Protein AF-X0YP08-F1 (afdb_monomer_lite)

pLDDT: mean 90.83, std 5.37, range [57.19, 97.25]

Structure (mmCIF, N/CA/C/O backbone):
data_AF-X0YP08-F1
#
_entry.id   AF-X0YP08-F1
#
loop_
_atom_site.group_PDB
_atom_site.id
_atom_site.type_symbol
_atom_site.label_atom_id
_atom_site.label_alt_id
_atom_site.label_comp_id
_atom_site.label_asym_id
_atom_site.label_entity_id
_atom_site.label_seq_id
_atom_site.pdbx_PDB_ins_code
_atom_site.Cartn_x
_atom_site.Cartn_y
_atom_site.Cartn_z
_atom_site.occupancy
_atom_site.B_iso_or_equiv
_atom_site.auth_seq_id
_atom_site.auth_comp_id
_atom_site.auth_asym_id
_atom_site.auth_atom_id
_atom_site.pdbx_PDB_model_num
ATOM 1 N N . ASN A 1 1 ? 12.874 -15.196 -19.441 1.00 57.19 1 ASN A N 1
ATOM 2 C CA . ASN A 1 1 ? 12.898 -14.871 -17.998 1.00 57.19 1 ASN A CA 1
ATOM 3 C C . ASN A 1 1 ? 11.574 -15.229 -17.355 1.00 57.19 1 ASN A C 1
ATOM 5 O O . ASN A 1 1 ? 10.548 -14.718 -17.788 1.00 57.19 1 ASN A O 1
ATOM 9 N N . ASN A 1 2 ? 11.598 -16.088 -16.333 1.00 77.75 2 ASN A N 1
ATOM 10 C CA . ASN A 1 2 ? 10.413 -16.500 -15.570 1.00 77.75 2 ASN A CA 1
ATOM 11 C C . ASN A 1 2 ? 10.051 -15.437 -14.519 1.00 77.75 2 ASN A C 1
ATOM 13 O O . ASN A 1 2 ? 10.205 -15.644 -13.322 1.00 77.75 2 ASN A O 1
ATOM 17 N N . THR A 1 3 ? 9.641 -14.256 -14.978 1.00 83.94 3 THR A N 1
ATOM 18 C CA . THR A 1 3 ? 9.238 -13.117 -14.127 1.00 83.94 3 THR A CA 1
ATOM 19 C C . THR A 1 3 ? 7.852 -12.587 -14.501 1.00 83.94 3 THR A C 1
ATOM 21 O O . THR A 1 3 ? 7.457 -11.511 -14.067 1.00 83.94 3 THR A O 1
ATOM 24 N N . CYS A 1 4 ? 7.093 -13.330 -15.315 1.00 86.56 4 CYS A N 1
ATOM 25 C CA . CYS A 1 4 ? 5.754 -12.933 -15.750 1.00 86.56 4 CYS A CA 1
ATOM 26 C C . CYS A 1 4 ? 4.790 -12.732 -14.573 1.00 86.56 4 CYS A C 1
ATOM 28 O O . CYS A 1 4 ? 4.009 -11.789 -14.614 1.00 86.56 4 CYS A O 1
ATOM 30 N N . PHE A 1 5 ? 4.904 -13.534 -13.507 1.00 91.88 5 PHE A N 1
ATOM 31 C CA . PHE A 1 5 ? 4.105 -13.374 -12.287 1.00 91.88 5 PHE A CA 1
ATOM 32 C C . PHE A 1 5 ? 4.285 -11.981 -11.658 1.00 91.88 5 PHE A C 1
ATOM 34 O O . PHE A 1 5 ? 3.302 -11.346 -11.288 1.00 91.88 5 PHE A O 1
ATOM 41 N N . ILE A 1 6 ? 5.519 -11.461 -11.634 1.00 93.44 6 ILE A N 1
ATOM 42 C CA . ILE A 1 6 ? 5.828 -10.113 -11.137 1.00 93.44 6 ILE A CA 1
ATOM 43 C C . ILE A 1 6 ? 5.125 -9.073 -12.002 1.00 93.44 6 ILE A C 1
ATOM 45 O O . ILE A 1 6 ? 4.428 -8.205 -11.485 1.00 93.44 6 ILE A O 1
ATOM 49 N N . ASN A 1 7 ? 5.273 -9.185 -13.323 1.00 91.06 7 ASN A N 1
ATOM 50 C CA . ASN A 1 7 ? 4.670 -8.244 -14.262 1.00 91.06 7 ASN A CA 1
ATOM 51 C C . ASN A 1 7 ? 3.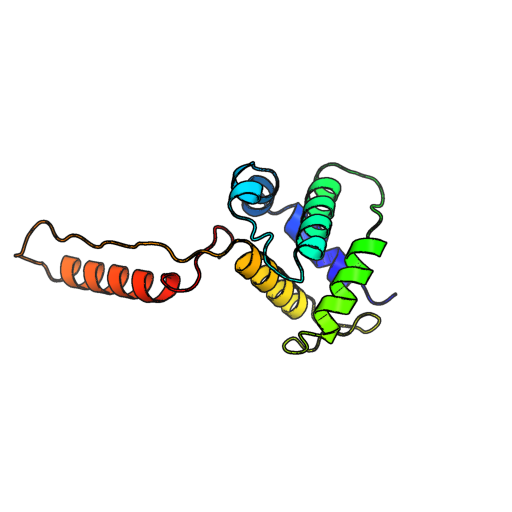144 -8.224 -14.127 1.00 91.06 7 ASN A C 1
ATOM 53 O O . ASN A 1 7 ? 2.556 -7.149 -14.062 1.00 91.06 7 ASN A O 1
ATOM 57 N N . SER A 1 8 ? 2.509 -9.397 -14.050 1.00 92.19 8 SER A N 1
ATOM 58 C CA . SER A 1 8 ? 1.062 -9.521 -13.875 1.00 92.19 8 SER A CA 1
ATOM 59 C C . SER A 1 8 ? 0.592 -8.860 -12.579 1.00 92.19 8 SER A C 1
ATOM 61 O O . SER A 1 8 ? -0.330 -8.050 -12.621 1.00 92.19 8 SER A O 1
ATOM 63 N N . ILE A 1 9 ? 1.254 -9.127 -11.448 1.00 95.81 9 ILE A N 1
ATOM 64 C CA . ILE A 1 9 ? 0.886 -8.526 -10.159 1.00 95.81 9 ILE A CA 1
ATOM 65 C C . ILE A 1 9 ? 1.098 -7.010 -10.153 1.00 95.81 9 ILE A C 1
ATOM 67 O O . ILE A 1 9 ? 0.198 -6.278 -9.743 1.00 95.81 9 ILE A O 1
ATOM 71 N N . LEU A 1 10 ? 2.231 -6.512 -10.657 1.00 94.81 10 LEU A N 1
ATOM 72 C CA . LEU A 1 10 ? 2.487 -5.071 -10.728 1.00 94.81 10 LEU A CA 1
ATOM 73 C C . LEU A 1 10 ? 1.451 -4.346 -11.597 1.00 94.81 10 LEU A C 1
ATOM 75 O O . LEU A 1 10 ? 0.982 -3.279 -11.212 1.00 94.81 10 LEU A O 1
ATOM 79 N N . GLN A 1 11 ? 1.054 -4.941 -12.726 1.00 92.19 11 GLN A N 1
ATOM 80 C CA . GLN A 1 11 ? 0.002 -4.400 -13.592 1.00 92.19 11 GLN A CA 1
ATOM 81 C C . GLN A 1 11 ? -1.370 -4.402 -12.908 1.00 92.19 11 GLN A C 1
ATOM 83 O O . GLN A 1 11 ? -2.114 -3.429 -13.011 1.00 92.19 11 GLN A O 1
ATOM 88 N N . CYS A 1 12 ? -1.721 -5.464 -12.179 1.00 94.31 12 CYS A N 1
ATOM 89 C CA . CYS A 1 12 ? -2.968 -5.500 -11.414 1.00 94.31 12 CYS A CA 1
ATOM 90 C C . CYS A 1 12 ? -2.989 -4.414 -10.327 1.00 94.31 12 CYS A C 1
ATOM 92 O O . CYS A 1 12 ? -3.968 -3.675 -10.199 1.00 94.31 12 CYS A O 1
ATOM 94 N N . LEU A 1 13 ? -1.897 -4.272 -9.572 1.00 94.94 13 LEU A N 1
ATOM 95 C CA . LEU A 1 13 ? -1.795 -3.285 -8.498 1.00 94.94 13 LEU A CA 1
ATOM 96 C C . LEU A 1 13 ? -1.775 -1.845 -9.026 1.00 94.94 13 LEU A C 1
ATOM 98 O O . LEU A 1 13 ? -2.436 -0.989 -8.439 1.00 94.94 13 LEU A O 1
ATOM 102 N N . SER A 1 14 ? -1.118 -1.566 -10.157 1.00 93.25 14 SER A N 1
ATOM 103 C CA . SER A 1 14 ? -1.080 -0.223 -10.769 1.00 93.25 14 SER A CA 1
ATOM 104 C C . SER A 1 14 ? -2.439 0.264 -11.301 1.00 93.25 14 SER A C 1
ATOM 106 O O . SER A 1 14 ? -2.621 1.457 -11.551 1.00 93.25 14 SER A O 1
ATOM 108 N N . HIS A 1 15 ? -3.422 -0.634 -11.415 1.00 91.12 15 HIS A N 1
ATOM 109 C CA . HIS A 1 15 ? -4.799 -0.305 -11.795 1.00 91.12 15 HIS A CA 1
ATOM 110 C C . HIS A 1 15 ? -5.791 -0.360 -10.619 1.00 91.12 15 HIS A C 1
ATOM 112 O O . HIS A 1 15 ? -6.954 0.020 -10.776 1.00 91.12 15 HIS A O 1
ATOM 118 N N . SER A 1 16 ? -5.351 -0.743 -9.415 1.00 93.75 16 SER A N 1
ATOM 119 C CA . SER A 1 16 ? -6.177 -0.660 -8.205 1.00 93.75 16 SER A CA 1
ATOM 120 C C . SER A 1 16 ? -6.371 0.800 -7.787 1.00 93.75 16 SER A C 1
ATOM 122 O O . SER A 1 16 ? -5.446 1.456 -7.305 1.00 93.75 16 SER A O 1
ATOM 124 N N . LYS A 1 17 ? -7.577 1.344 -7.985 1.00 91.62 17 LYS A N 1
ATOM 125 C CA . LYS A 1 17 ? -7.866 2.774 -7.776 1.00 91.62 17 LYS A CA 1
ATOM 126 C C . LYS A 1 17 ? -7.479 3.264 -6.378 1.00 91.62 17 LYS A C 1
ATOM 128 O O . LYS A 1 17 ? -6.815 4.289 -6.269 1.00 91.62 17 LYS A O 1
ATOM 133 N N . TYR A 1 18 ? -7.874 2.541 -5.331 1.00 91.69 18 TYR A N 1
ATOM 134 C CA . TYR A 1 18 ? -7.609 2.943 -3.946 1.00 91.69 18 TYR A CA 1
ATOM 135 C C . TYR A 1 18 ? -6.117 2.925 -3.622 1.00 91.69 18 TYR A C 1
ATOM 137 O O . TYR A 1 18 ? -5.592 3.920 -3.128 1.00 91.69 18 TYR A O 1
ATOM 145 N N . LEU A 1 19 ? -5.429 1.841 -3.990 1.00 93.25 19 LEU A N 1
ATOM 146 C CA . LEU A 1 19 ? -3.997 1.706 -3.751 1.00 93.25 19 LEU A CA 1
ATOM 147 C C . LEU A 1 19 ? -3.207 2.800 -4.474 1.00 93.25 19 LEU A C 1
ATOM 149 O O . LEU A 1 19 ? -2.361 3.444 -3.870 1.00 93.25 19 LEU A O 1
ATOM 153 N N . ASN A 1 20 ? -3.511 3.065 -5.745 1.00 91.62 20 ASN A N 1
ATOM 154 C CA . ASN A 1 20 ? -2.784 4.086 -6.502 1.00 91.62 20 ASN A CA 1
ATOM 155 C C . ASN A 1 20 ? -3.055 5.498 -6.006 1.00 91.62 20 ASN A C 1
ATOM 157 O O . ASN A 1 20 ? -2.138 6.316 -6.007 1.00 91.62 20 ASN A O 1
ATOM 161 N N . ASN A 1 21 ? -4.289 5.791 -5.592 1.00 93.38 21 ASN A N 1
ATOM 162 C CA . ASN A 1 21 ? -4.605 7.083 -4.996 1.00 93.38 21 ASN A CA 1
ATOM 163 C C . ASN A 1 21 ? -3.786 7.297 -3.721 1.00 93.38 21 ASN A C 1
ATOM 165 O O . ASN A 1 21 ? -3.221 8.371 -3.552 1.00 93.38 21 ASN A O 1
ATOM 169 N N . TYR A 1 22 ? -3.671 6.269 -2.875 1.00 95.25 22 TYR A N 1
ATOM 170 C CA . TYR A 1 22 ? -2.840 6.329 -1.678 1.00 95.25 22 TYR A CA 1
ATOM 171 C C . TYR A 1 22 ? -1.350 6.464 -2.021 1.00 95.25 22 TYR A C 1
ATOM 173 O O . TYR A 1 22 ? -0.723 7.437 -1.624 1.00 95.25 22 TYR A O 1
ATOM 181 N N . ILE A 1 23 ? -0.796 5.573 -2.845 1.00 94.06 23 ILE A N 1
ATOM 182 C CA . ILE A 1 23 ? 0.623 5.594 -3.244 1.00 94.06 23 ILE A CA 1
ATOM 183 C C . ILE A 1 23 ? 1.028 6.920 -3.913 1.00 94.06 23 ILE A C 1
ATOM 185 O O . ILE A 1 23 ? 2.163 7.368 -3.762 1.00 94.06 23 ILE A O 1
ATOM 189 N N . SER A 1 24 ? 0.121 7.564 -4.650 1.00 93.12 24 SER A N 1
ATOM 190 C CA . SER A 1 24 ? 0.391 8.850 -5.315 1.00 93.12 24 SER A CA 1
ATOM 191 C C . SER A 1 24 ? 0.190 10.067 -4.404 1.00 93.12 24 SER A C 1
ATOM 193 O O . SER A 1 24 ? 0.467 11.185 -4.829 1.00 93.12 24 SER A O 1
ATOM 195 N N . SER A 1 25 ? -0.330 9.880 -3.190 1.00 94.12 25 SER A N 1
ATOM 196 C CA . SER A 1 25 ? -0.630 10.968 -2.255 1.00 94.12 25 SER A CA 1
ATOM 197 C C . SER A 1 25 ? 0.562 11.323 -1.364 1.00 94.12 25 SER A C 1
ATOM 199 O O . SER A 1 25 ? 1.483 10.523 -1.190 1.00 94.12 25 SER A O 1
ATOM 201 N N . ASN A 1 26 ? 0.514 12.519 -0.769 1.00 93.69 26 ASN A N 1
ATOM 202 C CA . ASN A 1 26 ? 1.477 12.936 0.253 1.00 93.69 26 ASN A CA 1
ATOM 203 C C . ASN A 1 26 ? 1.359 12.084 1.521 1.00 93.69 26 ASN A C 1
ATOM 205 O O . ASN A 1 26 ? 2.369 11.844 2.168 1.00 93.69 26 ASN A O 1
ATOM 209 N N . ASP A 1 27 ? 0.171 11.549 1.821 1.00 93.25 27 ASP A N 1
ATOM 210 C CA . ASP A 1 27 ? -0.025 10.632 2.941 1.00 93.25 27 ASP A CA 1
ATOM 211 C C . ASP A 1 27 ? 0.942 9.446 2.894 1.00 93.25 27 ASP A C 1
ATOM 213 O O . ASP A 1 27 ? 1.450 9.030 3.924 1.00 93.25 27 ASP A O 1
ATOM 217 N N . PHE A 1 28 ? 1.214 8.892 1.708 1.00 94.31 28 PHE A N 1
ATOM 218 C CA . PHE A 1 28 ? 2.154 7.778 1.594 1.00 94.31 28 PHE A CA 1
ATOM 219 C C . PHE A 1 28 ? 3.583 8.193 1.974 1.00 94.31 28 PHE A C 1
ATOM 221 O O . PHE A 1 28 ? 4.306 7.400 2.564 1.00 94.31 28 PHE A O 1
ATOM 228 N N . GLU A 1 29 ? 3.993 9.423 1.653 1.00 92.12 29 GLU A N 1
ATOM 229 C CA . GLU A 1 29 ? 5.309 9.959 2.039 1.00 92.12 29 GLU A CA 1
ATOM 230 C C . GLU A 1 29 ? 5.410 10.228 3.540 1.00 92.12 29 GLU A C 1
ATOM 232 O O . GLU A 1 29 ? 6.490 10.126 4.114 1.00 92.12 29 GLU A O 1
ATOM 237 N N . GLU A 1 30 ? 4.298 10.594 4.175 1.00 92.94 30 GLU A N 1
ATOM 238 C CA . GLU A 1 30 ? 4.236 10.795 5.623 1.00 92.94 30 GLU A CA 1
ATOM 239 C C . GLU A 1 30 ? 4.195 9.459 6.376 1.00 92.94 30 GLU A C 1
ATOM 241 O O . GLU A 1 30 ? 4.800 9.327 7.439 1.00 92.94 30 GLU A O 1
ATOM 246 N N . ASP A 1 31 ? 3.509 8.462 5.810 1.00 94.06 31 ASP A N 1
ATOM 247 C CA . ASP A 1 31 ? 3.323 7.147 6.421 1.00 94.06 31 ASP A CA 1
ATOM 248 C C . ASP A 1 31 ? 4.544 6.221 6.216 1.00 94.06 31 ASP A C 1
ATOM 250 O O . ASP A 1 31 ? 4.740 5.282 6.993 1.00 94.06 31 ASP A O 1
ATOM 254 N N . ILE A 1 32 ? 5.366 6.435 5.176 1.00 95.19 32 ILE A N 1
ATOM 255 C CA . ILE A 1 32 ? 6.484 5.537 4.852 1.00 95.19 32 ILE A CA 1
ATOM 256 C C . ILE A 1 32 ? 7.608 5.590 5.893 1.00 95.19 32 ILE A C 1
ATOM 258 O O . ILE A 1 32 ? 8.168 6.627 6.249 1.00 95.19 32 ILE A O 1
ATOM 262 N N . ARG A 1 33 ? 8.017 4.403 6.326 1.00 94.19 33 ARG A N 1
ATOM 263 C CA . ARG A 1 33 ? 9.072 4.191 7.311 1.00 94.19 33 ARG A CA 1
ATOM 264 C C . ARG A 1 33 ? 10.450 4.149 6.660 1.00 94.19 33 ARG A C 1
ATOM 266 O O . ARG A 1 33 ? 10.902 3.111 6.172 1.00 94.19 33 ARG A O 1
ATOM 273 N N . SER A 1 34 ? 11.120 5.298 6.660 1.00 93.06 34 SER A N 1
ATOM 274 C CA . SER A 1 34 ? 12.478 5.459 6.114 1.00 93.06 34 SER A CA 1
ATOM 275 C C . SER A 1 34 ? 13.588 4.832 6.967 1.00 93.06 34 SER A C 1
ATOM 277 O O . SER A 1 34 ? 14.705 4.669 6.483 1.00 93.06 34 SER A O 1
ATOM 279 N N . ASP A 1 35 ? 13.286 4.428 8.205 1.00 93.31 35 ASP A N 1
ATOM 280 C CA . ASP A 1 35 ? 14.193 3.719 9.116 1.00 93.31 35 ASP A CA 1
ATOM 281 C C . ASP A 1 35 ? 14.406 2.238 8.751 1.00 93.31 35 ASP A C 1
ATOM 283 O O . ASP A 1 35 ? 15.292 1.584 9.302 1.00 93.31 35 ASP A O 1
ATOM 287 N N . LEU A 1 36 ? 13.605 1.685 7.835 1.00 92.75 36 LEU A N 1
ATOM 288 C CA . LEU A 1 36 ? 13.662 0.273 7.462 1.00 92.75 36 LEU A CA 1
ATOM 289 C C . LEU A 1 36 ? 14.775 -0.022 6.446 1.00 92.75 36 LEU A C 1
ATOM 291 O O . LEU A 1 36 ? 14.929 0.664 5.437 1.00 92.75 36 LEU A O 1
ATOM 295 N N . ASN A 1 37 ? 15.478 -1.143 6.641 1.00 89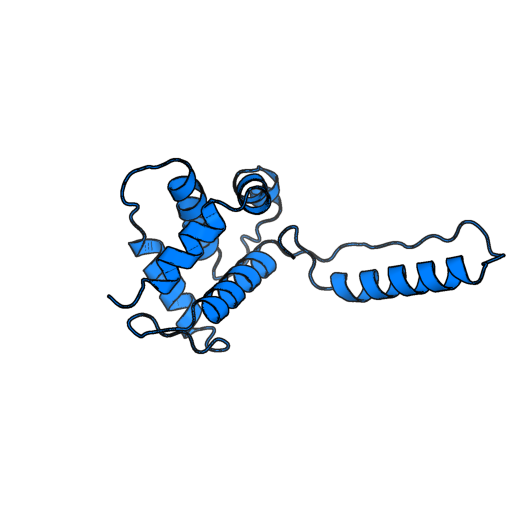.88 37 ASN A N 1
ATOM 296 C CA . ASN A 1 37 ? 16.595 -1.577 5.785 1.00 89.88 37 ASN A CA 1
ATOM 297 C C . ASN A 1 37 ? 16.234 -1.737 4.292 1.00 89.88 37 ASN A C 1
ATOM 299 O O . ASN A 1 37 ? 17.116 -1.669 3.441 1.00 89.88 37 ASN A O 1
ATOM 303 N N . ASN A 1 38 ? 14.954 -1.946 3.962 1.00 93.31 38 ASN A N 1
ATOM 304 C CA . ASN A 1 38 ? 14.468 -2.155 2.593 1.00 93.31 38 ASN A CA 1
ATOM 305 C C . ASN A 1 38 ? 13.713 -0.935 2.032 1.00 93.31 38 ASN A C 1
ATOM 307 O O . ASN A 1 38 ? 12.957 -1.053 1.065 1.00 93.31 38 ASN A O 1
ATOM 311 N N . TYR A 1 39 ? 13.923 0.250 2.609 1.00 95.31 39 TYR A N 1
ATOM 312 C CA . TYR A 1 39 ? 13.282 1.493 2.177 1.00 95.31 39 TYR A CA 1
ATOM 313 C C . TYR A 1 39 ? 13.474 1.789 0.675 1.00 95.31 39 TYR A C 1
ATOM 3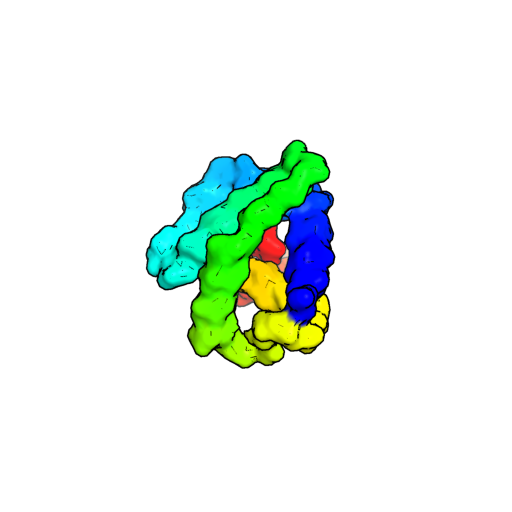15 O O . TYR A 1 39 ? 12.528 2.175 -0.015 1.00 95.31 39 TYR A O 1
ATOM 323 N N . GLU A 1 40 ? 14.661 1.514 0.126 1.00 95.94 40 GLU A N 1
ATOM 324 C CA . GLU A 1 40 ? 14.949 1.699 -1.305 1.00 95.94 40 GLU A CA 1
ATOM 325 C C . GLU A 1 40 ? 14.088 0.809 -2.218 1.00 95.94 40 GLU A C 1
ATOM 327 O O . GLU A 1 40 ? 13.668 1.250 -3.291 1.00 95.94 40 GLU A O 1
ATOM 332 N N . LEU A 1 41 ? 13.744 -0.410 -1.779 1.00 97.25 41 LEU A N 1
ATOM 333 C CA . LEU A 1 41 ? 12.810 -1.276 -2.505 1.00 97.25 41 LEU A CA 1
ATOM 334 C C . LEU A 1 41 ? 11.410 -0.652 -2.548 1.00 97.25 41 LEU A C 1
ATOM 336 O O . LEU A 1 41 ? 10.761 -0.670 -3.593 1.00 97.25 41 LEU A O 1
ATOM 340 N N . THR A 1 42 ? 10.965 -0.050 -1.443 1.00 96.56 42 THR A N 1
ATOM 341 C CA . THR A 1 42 ? 9.655 0.616 -1.371 1.00 96.56 42 THR A CA 1
ATOM 342 C C . THR A 1 42 ? 9.582 1.815 -2.312 1.00 96.56 42 THR A C 1
ATOM 344 O O . THR A 1 42 ? 8.600 1.971 -3.042 1.00 96.56 42 THR A O 1
ATOM 347 N N . LYS A 1 43 ? 10.645 2.625 -2.370 1.00 95.75 43 LYS A N 1
ATOM 348 C CA . LYS A 1 43 ? 10.760 3.743 -3.318 1.00 95.75 43 LYS A CA 1
ATOM 349 C C . LYS A 1 43 ? 10.670 3.285 -4.772 1.00 95.75 43 LYS A C 1
ATOM 351 O O . LYS A 1 43 ? 9.899 3.855 -5.547 1.00 95.75 43 LYS A O 1
ATOM 356 N N . GLU A 1 44 ? 11.426 2.254 -5.148 1.00 97.12 44 GLU A N 1
ATOM 357 C CA . GLU A 1 44 ? 11.397 1.743 -6.523 1.00 97.12 44 GLU A CA 1
ATOM 358 C C . GLU A 1 44 ? 10.056 1.085 -6.870 1.00 97.12 44 GLU A C 1
ATOM 360 O O . GLU A 1 44 ? 9.544 1.295 -7.970 1.00 97.12 44 GLU A O 1
ATOM 365 N N . LEU A 1 45 ? 9.432 0.365 -5.931 1.00 96.69 45 LEU A N 1
ATOM 366 C CA . LEU A 1 45 ? 8.088 -0.187 -6.109 1.00 96.69 45 LEU A CA 1
ATOM 367 C C . LEU A 1 45 ? 7.059 0.921 -6.376 1.00 96.69 45 LEU A C 1
ATOM 369 O O . LEU A 1 45 ? 6.320 0.853 -7.359 1.00 96.69 45 LEU A O 1
ATOM 373 N N . ARG A 1 46 ? 7.041 1.970 -5.545 1.00 95.75 46 ARG A N 1
ATOM 374 C CA . ARG A 1 46 ? 6.147 3.126 -5.710 1.00 95.75 46 ARG A CA 1
ATOM 375 C C . ARG A 1 46 ? 6.341 3.806 -7.059 1.00 95.75 46 ARG A C 1
ATOM 377 O O . ARG A 1 46 ? 5.369 4.036 -7.776 1.00 95.75 46 ARG A O 1
ATOM 384 N N . LYS A 1 47 ? 7.591 4.074 -7.436 1.00 95.12 47 LYS A N 1
ATOM 385 C CA . LYS A 1 47 ? 7.949 4.642 -8.741 1.00 95.12 47 LYS A CA 1
ATOM 386 C C . LYS A 1 47 ? 7.419 3.784 -9.889 1.00 95.12 47 LYS A C 1
ATOM 388 O O . LYS A 1 47 ? 6.812 4.326 -10.808 1.00 95.12 47 LYS A O 1
ATOM 393 N N . ILE A 1 48 ? 7.592 2.464 -9.834 1.00 95.69 48 ILE A N 1
ATOM 394 C CA . ILE A 1 48 ? 7.078 1.552 -10.863 1.00 95.69 48 ILE A CA 1
ATOM 395 C C . ILE A 1 48 ? 5.550 1.578 -10.929 1.00 95.69 48 ILE A C 1
ATOM 397 O O . ILE A 1 48 ? 5.014 1.687 -12.028 1.00 95.69 48 ILE A O 1
ATOM 401 N N . LEU A 1 49 ? 4.845 1.522 -9.796 1.00 95.06 49 LEU A N 1
ATOM 402 C CA . LEU A 1 49 ? 3.377 1.541 -9.774 1.00 95.06 49 LEU A CA 1
ATOM 403 C C . LEU A 1 49 ? 2.813 2.846 -10.356 1.00 95.06 49 LEU A C 1
ATOM 405 O O . LEU A 1 49 ? 1.892 2.805 -11.174 1.00 95.06 49 LEU A O 1
ATOM 409 N N . ILE A 1 50 ? 3.421 3.989 -10.023 1.00 93.75 50 ILE A N 1
ATOM 410 C CA . ILE A 1 50 ? 3.061 5.294 -10.595 1.00 93.75 50 ILE A CA 1
ATOM 411 C C . ILE A 1 50 ? 3.344 5.319 -12.102 1.00 93.75 50 ILE A C 1
ATOM 413 O O . ILE A 1 50 ? 2.477 5.709 -12.886 1.00 93.75 50 ILE A O 1
ATOM 417 N N . LEU A 1 51 ? 4.532 4.877 -12.530 1.00 93.88 51 LEU A N 1
ATOM 418 C CA . LEU A 1 51 ? 4.905 4.855 -13.945 1.00 93.88 51 LEU A CA 1
ATOM 419 C C . LEU A 1 51 ? 3.989 3.939 -14.762 1.00 93.88 51 LEU A C 1
ATOM 421 O O . LEU A 1 51 ? 3.569 4.336 -15.843 1.00 93.88 51 LEU A O 1
ATOM 425 N N . LEU A 1 52 ? 3.642 2.752 -14.254 1.00 92.81 52 LEU A N 1
ATOM 426 C CA . LEU A 1 52 ? 2.761 1.788 -14.930 1.00 92.81 52 LEU A CA 1
ATOM 427 C C . LEU A 1 52 ? 1.359 2.342 -15.168 1.00 92.81 52 LEU A C 1
ATOM 429 O O . LEU A 1 52 ? 0.696 1.950 -16.122 1.00 92.81 52 LEU A O 1
ATOM 433 N N . ARG A 1 53 ? 0.909 3.257 -14.311 1.00 88.69 53 ARG A N 1
ATOM 434 C CA . ARG A 1 53 ? -0.386 3.919 -14.452 1.00 88.69 53 ARG A CA 1
ATOM 435 C C . ARG A 1 53 ? -0.383 4.988 -15.548 1.00 88.69 53 ARG A C 1
ATOM 437 O O . ARG A 1 53 ? -1.389 5.152 -16.235 1.00 88.69 53 ARG A O 1
ATOM 444 N N . ILE A 1 54 ? 0.701 5.756 -15.674 1.00 88.50 54 ILE A N 1
ATOM 445 C CA . ILE A 1 54 ? 0.758 6.932 -16.565 1.00 88.50 54 ILE A CA 1
ATOM 446 C C . ILE A 1 54 ? 1.427 6.646 -17.915 1.00 88.50 54 ILE A C 1
ATOM 448 O O . ILE A 1 54 ? 1.167 7.343 -18.896 1.00 88.50 54 ILE A O 1
ATOM 452 N N . SER A 1 55 ? 2.299 5.642 -17.976 1.00 85.50 55 SER A N 1
ATOM 453 C CA . SER A 1 55 ? 3.078 5.289 -19.161 1.00 85.50 55 SER A CA 1
ATOM 454 C C . SER A 1 55 ? 2.367 4.232 -19.997 1.00 85.50 55 SER A C 1
ATOM 456 O O . SER A 1 55 ? 1.861 3.243 -19.478 1.00 85.50 55 SER A O 1
ATOM 458 N N . LYS A 1 56 ? 2.420 4.396 -21.322 1.00 78.06 56 LYS A N 1
ATOM 459 C CA . LYS A 1 56 ? 2.077 3.341 -22.294 1.00 78.06 56 LYS A CA 1
ATOM 460 C C . LYS A 1 56 ? 3.309 2.582 -22.808 1.00 78.06 56 LYS A C 1
ATOM 462 O O . LYS A 1 56 ? 3.172 1.657 -23.601 1.00 78.06 56 LYS A O 1
ATOM 467 N N . ASN A 1 57 ? 4.500 2.991 -22.374 1.00 83.56 57 ASN A N 1
ATOM 468 C CA . ASN A 1 57 ? 5.783 2.441 -22.800 1.00 83.56 57 ASN A CA 1
ATOM 469 C C . ASN A 1 57 ? 6.324 1.431 -21.786 1.00 83.56 57 ASN A C 1
ATOM 471 O O . ASN A 1 57 ? 5.972 1.466 -20.605 1.00 83.56 57 ASN A O 1
ATOM 475 N N . ASN A 1 58 ? 7.257 0.595 -22.246 1.00 85.38 58 ASN A N 1
ATOM 476 C CA . ASN A 1 58 ? 8.005 -0.324 -21.394 1.00 85.38 58 ASN A CA 1
ATOM 477 C C . ASN A 1 58 ? 8.754 0.439 -20.291 1.00 85.38 58 ASN A C 1
ATOM 479 O O . ASN A 1 58 ? 9.475 1.399 -20.565 1.00 85.38 58 ASN A O 1
ATOM 483 N N . ILE A 1 59 ? 8.596 -0.014 -19.049 1.00 89.50 59 ILE A N 1
ATOM 484 C CA . ILE A 1 59 ? 9.248 0.568 -17.871 1.00 89.50 59 ILE A CA 1
ATOM 485 C C . ILE A 1 59 ? 10.455 -0.283 -17.503 1.00 89.50 59 ILE A C 1
ATOM 487 O O . ILE A 1 59 ? 10.392 -1.511 -17.502 1.00 89.50 59 ILE A O 1
ATOM 491 N N . ASN A 1 60 ? 11.561 0.378 -17.172 1.00 88.25 60 ASN A N 1
ATOM 492 C CA . ASN A 1 60 ? 12.743 -0.295 -16.659 1.00 88.25 60 ASN A CA 1
ATOM 493 C C . ASN A 1 60 ? 12.511 -0.727 -15.204 1.00 88.25 60 ASN A C 1
ATOM 495 O O . ASN A 1 60 ? 12.367 0.117 -14.322 1.00 88.25 60 ASN A O 1
ATOM 499 N N . THR A 1 61 ? 12.511 -2.036 -14.959 1.00 91.31 61 THR A N 1
ATOM 500 C CA . THR A 1 61 ? 12.332 -2.634 -13.628 1.00 91.31 61 THR A CA 1
ATOM 501 C C . THR A 1 61 ? 13.625 -3.211 -13.048 1.00 91.31 61 THR A C 1
ATOM 503 O O . THR A 1 61 ? 13.577 -3.855 -12.006 1.00 91.31 61 THR A O 1
ATOM 506 N N . ASN A 1 62 ? 14.785 -3.020 -13.689 1.00 92.38 62 ASN A N 1
ATOM 507 C CA . ASN A 1 62 ? 16.034 -3.687 -13.292 1.00 92.38 62 ASN A CA 1
ATOM 508 C C . ASN A 1 62 ? 16.422 -3.392 -11.839 1.00 92.38 62 ASN A C 1
ATOM 510 O O . ASN A 1 62 ? 16.777 -4.308 -11.104 1.00 92.38 62 ASN A O 1
ATOM 514 N N . GLN A 1 63 ? 16.306 -2.131 -11.418 1.00 95.50 63 GLN A N 1
ATOM 515 C CA . GLN A 1 63 ? 16.644 -1.711 -10.058 1.00 95.50 63 GLN A CA 1
ATOM 516 C C . GLN A 1 63 ? 15.696 -2.329 -9.020 1.00 95.50 63 GLN A C 1
ATOM 518 O O . GLN A 1 63 ? 16.143 -2.876 -8.016 1.00 95.50 63 GLN A O 1
ATOM 523 N N . PHE A 1 64 ? 14.391 -2.338 -9.305 1.00 96.00 64 PHE A N 1
ATOM 524 C CA . PHE A 1 64 ? 13.406 -3.033 -8.477 1.00 96.00 64 PHE A CA 1
ATOM 525 C C . PHE A 1 64 ? 13.697 -4.529 -8.363 1.00 96.00 64 PHE A C 1
ATOM 527 O O . PHE A 1 64 ? 13.672 -5.065 -7.263 1.00 96.00 64 PHE A O 1
ATOM 534 N N . ILE A 1 65 ? 14.022 -5.202 -9.471 1.00 94.69 65 ILE A N 1
ATOM 535 C CA . ILE A 1 65 ? 14.350 -6.632 -9.458 1.00 94.69 65 ILE A CA 1
ATOM 536 C C . ILE A 1 65 ? 15.602 -6.906 -8.613 1.00 94.69 65 ILE A C 1
ATOM 538 O O . ILE A 1 65 ? 15.614 -7.880 -7.866 1.00 94.69 65 ILE A O 1
ATOM 542 N N . GLN A 1 66 ? 16.623 -6.045 -8.676 1.00 94.50 66 GLN A N 1
ATOM 543 C CA . GLN A 1 66 ? 17.825 -6.169 -7.843 1.00 94.50 66 GLN A CA 1
ATOM 544 C C . GLN A 1 66 ? 17.509 -6.034 -6.348 1.00 94.50 66 GLN A C 1
ATOM 546 O O . GLN A 1 66 ? 17.914 -6.887 -5.558 1.00 94.50 66 GLN A O 1
ATOM 551 N N . PHE A 1 67 ? 16.754 -5.005 -5.958 1.00 96.06 67 PHE A N 1
ATOM 552 C CA . PHE A 1 67 ? 16.366 -4.811 -4.560 1.00 96.06 67 PHE A CA 1
ATOM 553 C C . PHE A 1 67 ? 15.418 -5.908 -4.062 1.00 96.06 67 PHE A C 1
ATOM 555 O O . PHE A 1 67 ? 15.584 -6.408 -2.951 1.00 96.06 67 PHE A O 1
ATOM 562 N N . LEU A 1 68 ? 14.477 -6.352 -4.897 1.00 95.50 68 LEU A N 1
ATOM 563 C CA . LEU A 1 68 ? 13.589 -7.467 -4.582 1.00 95.50 68 LEU A CA 1
ATOM 564 C C . LEU A 1 68 ? 14.388 -8.756 -4.367 1.00 95.50 68 LEU A C 1
ATOM 566 O O . LEU A 1 68 ? 14.113 -9.496 -3.429 1.00 95.50 68 LEU A O 1
ATOM 570 N N . GLN A 1 69 ? 15.406 -9.018 -5.191 1.00 93.44 69 GLN A N 1
ATOM 571 C CA . GLN A 1 69 ? 16.274 -10.181 -5.019 1.00 93.44 69 GLN A CA 1
ATOM 572 C C . GLN A 1 69 ? 16.982 -10.166 -3.661 1.00 93.44 69 GLN A C 1
ATOM 574 O O . GLN A 1 69 ? 17.007 -11.185 -2.975 1.00 93.44 69 GLN A O 1
ATOM 579 N N . GLN A 1 70 ? 17.539 -9.021 -3.262 1.00 93.56 70 GLN A N 1
ATOM 580 C CA . GLN A 1 70 ? 18.198 -8.861 -1.962 1.00 93.56 70 GLN A CA 1
ATOM 581 C C . GLN A 1 70 ? 17.217 -9.058 -0.799 1.00 93.56 70 GLN A C 1
ATOM 583 O O . GLN A 1 70 ? 17.527 -9.758 0.168 1.00 93.56 70 GLN A O 1
ATOM 588 N N . TYR A 1 71 ? 16.010 -8.503 -0.921 1.00 94.75 71 TYR A N 1
ATOM 589 C CA . TYR A 1 71 ? 14.945 -8.697 0.058 1.00 94.75 71 TYR A CA 1
ATOM 590 C C . TYR A 1 71 ? 14.561 -10.177 0.206 1.00 94.75 71 TYR A C 1
ATOM 592 O O . TYR A 1 71 ? 14.501 -10.682 1.323 1.00 94.75 71 TYR A O 1
ATOM 600 N N . LEU A 1 72 ? 14.380 -10.899 -0.903 1.00 93.50 72 LEU A N 1
ATOM 601 C CA . LEU A 1 72 ? 14.020 -12.323 -0.892 1.00 93.50 72 LEU A CA 1
ATOM 602 C C . LEU A 1 72 ? 15.118 -13.213 -0.292 1.00 93.50 72 LEU A C 1
ATOM 604 O O . LEU A 1 72 ? 14.815 -14.170 0.415 1.00 93.50 72 LEU A O 1
ATOM 608 N N . LEU A 1 73 ? 16.395 -12.887 -0.520 1.00 91.00 73 LEU A N 1
ATOM 609 C CA . LEU A 1 73 ? 17.520 -13.620 0.079 1.00 91.00 73 LEU A CA 1
ATOM 610 C C . LEU A 1 73 ? 17.564 -13.489 1.606 1.00 91.00 73 LEU A C 1
ATOM 612 O O . LEU A 1 73 ? 18.033 -14.400 2.285 1.00 91.00 73 LEU A O 1
ATOM 616 N N . THR A 1 74 ? 17.086 -12.365 2.141 1.00 88.69 74 THR A N 1
ATOM 617 C CA . THR A 1 74 ? 17.026 -12.115 3.588 1.00 88.69 74 THR A CA 1
ATOM 618 C C . THR A 1 74 ? 15.698 -12.552 4.211 1.00 88.69 74 THR A C 1
ATOM 620 O O . THR A 1 74 ? 15.661 -12.839 5.404 1.00 88.69 74 THR A O 1
ATOM 623 N N . ASN A 1 75 ? 14.630 -12.674 3.413 1.00 84.25 75 ASN A N 1
ATOM 624 C CA . ASN A 1 75 ? 13.274 -13.021 3.847 1.00 84.25 75 ASN A CA 1
ATOM 625 C C . ASN A 1 75 ? 12.704 -14.178 3.013 1.00 84.25 75 ASN A C 1
ATOM 627 O O . ASN A 1 75 ? 11.910 -13.984 2.094 1.00 84.25 75 ASN A O 1
ATOM 631 N N . ASN A 1 76 ? 13.096 -15.408 3.353 1.00 78.31 76 ASN A N 1
ATOM 632 C CA . ASN A 1 76 ? 12.753 -16.605 2.577 1.00 78.31 76 ASN A CA 1
ATOM 633 C C . ASN A 1 76 ? 11.429 -17.282 3.008 1.00 78.31 76 ASN A C 1
ATOM 635 O O . ASN A 1 76 ? 11.187 -18.443 2.687 1.00 78.31 76 ASN A O 1
ATOM 639 N N . SER A 1 77 ? 10.573 -16.591 3.765 1.00 80.81 77 SER A N 1
ATOM 640 C CA . SER A 1 77 ? 9.324 -17.150 4.310 1.00 80.81 77 SER A CA 1
ATOM 641 C C . SER A 1 77 ? 8.270 -17.473 3.247 1.00 80.81 77 SER A C 1
ATOM 643 O O . SER A 1 77 ? 7.409 -18.309 3.493 1.00 80.81 77 SER A O 1
ATOM 645 N N . TYR A 1 78 ? 8.358 -16.842 2.076 1.00 79.69 78 TYR A N 1
ATOM 646 C CA . TYR A 1 78 ? 7.386 -16.968 0.988 1.00 79.69 78 TYR A CA 1
ATOM 647 C C . TYR A 1 78 ? 7.857 -17.878 -0.156 1.00 79.69 78 TYR A C 1
ATOM 649 O O . TYR A 1 78 ? 7.267 -17.852 -1.221 1.00 79.69 78 TYR A O 1
ATOM 657 N N . GLY A 1 79 ? 8.982 -18.593 -0.022 1.00 85.88 79 GLY A N 1
ATOM 658 C CA . GLY A 1 79 ? 9.421 -19.567 -1.038 1.00 85.88 79 GLY A CA 1
ATOM 659 C C . GLY A 1 79 ? 9.626 -19.026 -2.467 1.00 85.88 79 GLY A C 1
ATOM 660 O O . GLY A 1 79 ? 9.698 -19.816 -3.409 1.00 85.88 79 GLY A O 1
ATOM 661 N N . ILE A 1 80 ? 9.729 -17.704 -2.649 1.00 89.38 80 ILE A N 1
ATOM 662 C CA . ILE A 1 80 ? 9.809 -17.063 -3.967 1.00 89.38 80 ILE A CA 1
ATOM 663 C C . ILE A 1 80 ? 11.255 -17.020 -4.449 1.00 89.38 80 ILE A C 1
ATOM 665 O O . ILE A 1 80 ? 12.124 -16.416 -3.820 1.00 89.38 80 ILE A O 1
ATOM 669 N N . TYR A 1 81 ? 11.496 -17.571 -5.637 1.00 88.19 81 TYR A N 1
ATOM 670 C CA . TYR A 1 81 ? 12.814 -17.589 -6.268 1.00 88.19 81 TYR A CA 1
ATOM 671 C C . TYR A 1 81 ? 12.777 -16.941 -7.650 1.00 88.19 81 TYR A C 1
ATOM 673 O O . TYR A 1 81 ? 12.165 -17.455 -8.592 1.00 88.19 81 TYR A O 1
ATOM 681 N N . LEU A 1 82 ? 13.484 -15.820 -7.805 1.00 86.94 82 LEU A N 1
ATOM 682 C CA . LEU A 1 82 ? 13.606 -15.151 -9.100 1.00 86.94 82 LEU A CA 1
ATOM 683 C C . LEU A 1 82 ? 14.253 -16.078 -10.143 1.00 86.94 82 LEU A C 1
ATOM 685 O O . LEU A 1 82 ? 15.194 -16.813 -9.854 1.00 86.94 82 LEU A O 1
ATOM 689 N N . GLY A 1 83 ? 13.732 -16.044 -11.373 1.00 84.00 83 GLY A N 1
ATOM 690 C CA . GLY A 1 83 ? 14.191 -16.904 -12.472 1.00 84.00 83 GLY A CA 1
ATOM 691 C C . GLY A 1 83 ? 13.511 -18.277 -12.537 1.00 84.00 83 GLY A C 1
ATOM 692 O O . GLY A 1 83 ? 13.691 -18.993 -13.525 1.00 84.00 83 GLY A O 1
ATOM 693 N N . ARG A 1 84 ? 12.665 -18.624 -11.560 1.00 86.94 84 ARG A N 1
ATOM 694 C CA . ARG A 1 84 ? 11.813 -19.824 -11.571 1.00 86.94 84 ARG A CA 1
ATOM 695 C C . ARG A 1 84 ? 10.341 -19.455 -11.770 1.00 86.94 84 ARG A C 1
ATOM 697 O O . ARG A 1 84 ? 9.964 -18.292 -11.650 1.00 86.94 84 ARG A O 1
ATOM 704 N N . HIS A 1 85 ? 9.511 -20.438 -12.110 1.00 86.06 85 HIS A N 1
ATOM 705 C CA . HIS A 1 85 ? 8.064 -20.266 -11.997 1.00 86.06 85 HIS A CA 1
ATOM 706 C C . HIS A 1 85 ? 7.711 -20.155 -10.510 1.00 86.06 85 HIS A C 1
ATOM 708 O O . HIS A 1 85 ? 8.199 -20.949 -9.713 1.00 86.06 85 HIS A O 1
ATOM 714 N N . ASN A 1 86 ? 6.906 -19.158 -10.158 1.00 90.94 86 ASN A N 1
ATOM 715 C CA . ASN A 1 86 ? 6.407 -18.930 -8.805 1.00 90.94 86 ASN A CA 1
ATOM 716 C C . ASN A 1 86 ? 4.893 -18.731 -8.878 1.00 90.94 86 ASN A C 1
ATOM 718 O O . ASN A 1 86 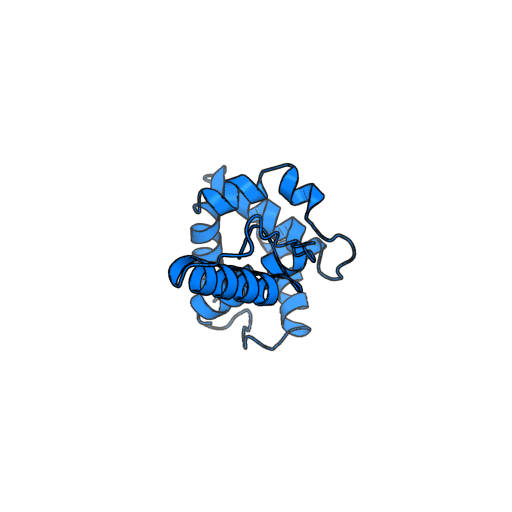? 4.372 -18.349 -9.933 1.00 90.94 86 ASN A O 1
ATOM 722 N N . ASP A 1 87 ? 4.207 -18.966 -7.765 1.00 92.44 87 ASP A N 1
ATOM 723 C CA . ASP A 1 87 ? 2.790 -18.653 -7.643 1.00 92.44 87 ASP A CA 1
ATOM 724 C C . ASP A 1 87 ? 2.592 -17.125 -7.591 1.00 92.44 87 ASP A C 1
ATOM 726 O O . ASP A 1 87 ? 3.263 -16.404 -6.847 1.00 92.44 87 ASP A O 1
ATOM 730 N N . ALA A 1 88 ? 1.684 -16.609 -8.421 1.00 92.38 88 ALA A N 1
ATOM 731 C CA . ALA A 1 88 ? 1.393 -15.182 -8.473 1.00 92.38 88 ALA A CA 1
ATOM 732 C C . ALA A 1 88 ? 0.682 -14.683 -7.204 1.00 92.38 88 ALA A C 1
ATOM 734 O O . ALA A 1 88 ? 0.916 -13.548 -6.793 1.00 92.38 88 ALA A O 1
ATOM 735 N N . ASN A 1 89 ? -0.151 -15.515 -6.574 1.00 92.31 89 ASN A N 1
ATOM 736 C CA . ASN A 1 89 ? -0.833 -15.176 -5.329 1.00 92.31 89 ASN A CA 1
ATOM 737 C C . ASN A 1 89 ? 0.154 -15.100 -4.166 1.00 92.31 89 ASN A C 1
ATOM 739 O O . ASN A 1 89 ? 0.067 -14.173 -3.370 1.00 92.31 89 ASN A O 1
ATOM 743 N N . GLU A 1 90 ? 1.128 -16.008 -4.096 1.00 93.69 90 GLU A N 1
ATOM 744 C CA . GLU A 1 90 ? 2.172 -15.953 -3.065 1.00 93.69 90 GLU A CA 1
ATOM 745 C C . GLU A 1 90 ? 3.012 -14.676 -3.196 1.00 93.69 90 GLU A C 1
ATOM 747 O O . GLU A 1 90 ? 3.262 -13.980 -2.210 1.00 93.69 90 GLU A O 1
ATOM 752 N N . PHE A 1 91 ? 3.354 -14.291 -4.431 1.00 94.88 91 PHE A N 1
ATOM 753 C CA . PHE A 1 91 ? 4.007 -13.010 -4.689 1.00 94.88 91 PHE A CA 1
ATOM 754 C C . PHE A 1 91 ? 3.132 -11.805 -4.340 1.00 94.88 91 PHE A C 1
ATOM 756 O O . PHE A 1 91 ? 3.634 -10.831 -3.782 1.00 94.88 91 PHE A O 1
ATOM 763 N N . LEU A 1 92 ? 1.831 -11.861 -4.633 1.00 95.38 92 LEU A N 1
ATOM 764 C CA . LEU A 1 92 ? 0.891 -10.813 -4.246 1.00 95.38 92 LEU A CA 1
ATOM 765 C C . LEU A 1 92 ? 0.834 -10.653 -2.724 1.00 95.38 92 LEU A C 1
ATOM 767 O O . LEU A 1 92 ? 0.901 -9.526 -2.236 1.00 95.38 92 LEU A O 1
ATOM 771 N N . THR A 1 93 ? 0.749 -11.758 -1.979 1.00 94.56 93 THR A N 1
ATOM 772 C CA . THR A 1 93 ? 0.762 -11.742 -0.514 1.00 94.56 93 THR A CA 1
ATOM 773 C C . THR A 1 93 ? 2.065 -11.152 0.010 1.00 94.56 93 THR A C 1
ATOM 775 O O . THR A 1 93 ? 2.009 -10.233 0.821 1.00 94.56 93 THR A O 1
ATOM 778 N N . LEU A 1 94 ? 3.223 -11.594 -0.495 1.00 95.31 94 LEU A N 1
ATOM 779 C CA . LEU A 1 94 ? 4.516 -11.012 -0.126 1.00 95.31 94 LEU A CA 1
ATOM 780 C C . LEU A 1 94 ? 4.531 -9.498 -0.355 1.00 95.31 94 LEU A C 1
ATOM 782 O O . LEU A 1 94 ? 4.951 -8.747 0.520 1.00 95.31 94 LEU A O 1
ATOM 786 N N . LEU A 1 95 ? 4.065 -9.042 -1.519 1.00 95.56 95 LEU A N 1
ATOM 787 C CA . LEU A 1 95 ? 4.144 -7.637 -1.899 1.00 95.56 95 LEU A CA 1
ATOM 788 C C . LEU A 1 95 ? 3.201 -6.756 -1.068 1.00 95.56 95 LEU A C 1
ATOM 790 O O . LEU A 1 95 ? 3.588 -5.660 -0.667 1.00 95.56 95 LEU A O 1
ATOM 794 N N . LEU A 1 96 ? 1.984 -7.228 -0.779 1.00 95.50 96 LEU A N 1
ATOM 795 C CA . LEU A 1 96 ? 1.036 -6.521 0.087 1.00 95.50 96 LEU A CA 1
ATOM 796 C C . LEU A 1 96 ? 1.522 -6.471 1.538 1.00 95.50 96 LEU A C 1
ATOM 798 O O . LEU A 1 96 ? 1.472 -5.400 2.140 1.00 95.50 96 LEU A O 1
ATOM 802 N N . THR A 1 97 ? 2.044 -7.580 2.073 1.00 94.62 97 THR A N 1
ATOM 803 C CA . THR A 1 97 ? 2.636 -7.609 3.418 1.00 94.62 97 THR A CA 1
ATOM 804 C C . THR A 1 97 ? 3.836 -6.670 3.504 1.00 94.62 97 THR A C 1
ATOM 806 O O . THR A 1 97 ? 3.904 -5.847 4.412 1.00 94.62 97 THR A O 1
ATOM 809 N N . PHE A 1 98 ? 4.732 -6.713 2.513 1.00 95.50 98 PHE A N 1
ATOM 810 C CA . PHE A 1 98 ? 5.883 -5.817 2.426 1.00 95.50 98 PHE A CA 1
ATOM 811 C C . PHE A 1 98 ? 5.459 -4.345 2.465 1.00 95.50 98 PHE A C 1
ATOM 813 O O . PHE A 1 98 ? 5.988 -3.571 3.265 1.00 95.50 98 PHE A O 1
ATOM 820 N N . MET A 1 99 ? 4.488 -3.949 1.631 1.00 95.56 99 MET A N 1
ATOM 821 C CA . MET A 1 99 ? 4.001 -2.569 1.628 1.00 95.56 99 MET A CA 1
ATOM 822 C C . MET A 1 99 ? 3.329 -2.211 2.956 1.00 95.56 99 MET A C 1
ATOM 824 O O . MET A 1 99 ? 3.584 -1.130 3.479 1.00 95.56 99 MET A O 1
ATOM 828 N N . HIS A 1 100 ? 2.511 -3.107 3.520 1.00 95.06 100 HIS A N 1
ATOM 829 C CA . HIS A 1 100 ? 1.865 -2.893 4.812 1.00 95.06 100 HIS A CA 1
ATOM 830 C C . HIS A 1 100 ? 2.889 -2.604 5.909 1.00 95.06 100 HIS A C 1
ATOM 832 O O . HIS A 1 100 ? 2.758 -1.589 6.582 1.00 95.06 100 HIS A O 1
ATOM 838 N N . GLU A 1 101 ? 3.928 -3.427 6.048 1.00 94.44 101 GLU A N 1
ATOM 839 C CA . GLU A 1 101 ? 4.978 -3.248 7.057 1.00 94.44 101 GLU A CA 1
ATOM 840 C C . GLU A 1 101 ? 5.669 -1.880 6.941 1.00 94.44 101 GLU A C 1
ATOM 842 O O . GLU A 1 101 ? 5.916 -1.223 7.958 1.00 94.44 101 GLU A O 1
ATOM 847 N N . HIS A 1 102 ? 5.913 -1.418 5.709 1.00 95.44 102 HIS A N 1
ATOM 848 C CA . HIS A 1 102 ? 6.614 -0.161 5.426 1.00 95.44 102 HIS A CA 1
ATOM 849 C C . HIS A 1 102 ? 5.781 1.099 5.657 1.00 95.44 102 HIS A C 1
ATOM 851 O O . HIS A 1 102 ? 6.365 2.171 5.771 1.00 95.44 102 HIS A O 1
ATOM 857 N N . VAL A 1 103 ? 4.456 0.986 5.751 1.00 95.62 103 VAL A N 1
ATOM 858 C CA . VAL A 1 103 ? 3.557 2.108 6.090 1.00 95.62 103 VAL A CA 1
ATOM 859 C C . VAL A 1 103 ? 2.732 1.843 7.354 1.00 95.62 103 VAL A C 1
ATOM 861 O O . VAL A 1 103 ? 1.745 2.525 7.631 1.00 95.62 103 VAL A O 1
ATOM 864 N N . SER A 1 104 ? 3.087 0.799 8.106 1.00 95.06 104 SER A N 1
ATOM 865 C CA . SER A 1 104 ? 2.366 0.417 9.316 1.00 95.06 104 SER A CA 1
ATOM 866 C C . SER A 1 104 ? 2.721 1.311 10.498 1.00 95.06 104 SER A C 1
ATOM 868 O O . SER A 1 104 ? 3.880 1.669 10.715 1.00 95.06 104 SER A O 1
ATOM 870 N N . TYR A 1 105 ? 1.719 1.613 11.317 1.00 92.06 105 TYR A N 1
ATOM 871 C CA . TYR A 1 105 ? 1.880 2.294 12.594 1.00 92.06 105 TYR A CA 1
ATOM 872 C C . TYR A 1 105 ? 1.015 1.642 13.676 1.00 92.06 105 TYR A C 1
ATOM 874 O O . TYR A 1 105 ? 0.117 0.847 13.392 1.00 92.06 105 TYR A O 1
ATOM 882 N N . LYS A 1 106 ? 1.291 1.985 14.941 1.00 92.00 106 LYS A N 1
ATOM 883 C CA . LYS A 1 106 ? 0.497 1.546 16.098 1.00 92.00 106 LYS A CA 1
ATOM 884 C C . LYS A 1 106 ? -0.557 2.601 16.440 1.00 92.00 106 LYS A C 1
ATOM 886 O O . LYS A 1 106 ? -0.208 3.629 17.031 1.00 92.00 106 LYS A O 1
ATOM 891 N N . PRO A 1 107 ? -1.834 2.405 16.071 1.00 88.31 107 PRO A N 1
ATOM 892 C CA . PRO A 1 107 ? -2.866 3.397 16.318 1.00 88.31 107 PRO A CA 1
ATOM 893 C C . PRO A 1 107 ? -3.230 3.449 17.806 1.00 88.31 107 PRO A C 1
ATOM 895 O O . PRO A 1 107 ? -3.362 2.428 18.482 1.00 88.31 107 PRO A O 1
ATOM 898 N N . ARG A 1 108 ? -3.484 4.654 18.326 1.00 86.50 108 ARG A N 1
ATOM 899 C CA . ARG A 1 108 ? -4.120 4.821 19.641 1.00 86.50 108 ARG A CA 1
ATOM 900 C C . ARG A 1 108 ? -5.635 4.734 19.483 1.00 86.50 108 ARG A C 1
ATOM 902 O O . ARG A 1 108 ? -6.275 5.703 19.090 1.00 86.50 108 ARG A O 1
ATOM 909 N N . ILE A 1 109 ? -6.203 3.572 19.804 1.00 87.12 109 ILE A N 1
ATOM 910 C CA . ILE A 1 109 ? -7.647 3.322 19.700 1.00 87.12 109 ILE A CA 1
ATOM 911 C C . ILE A 1 109 ? -8.300 3.431 21.084 1.00 87.12 109 ILE A C 1
ATOM 913 O O . ILE A 1 109 ? -8.069 2.597 21.970 1.00 87.12 109 ILE A O 1
ATOM 917 N N . ASN A 1 110 ? -9.162 4.435 21.250 1.00 87.19 110 ASN A N 1
ATOM 918 C CA . ASN A 1 110 ? -9.947 4.661 22.463 1.00 87.19 110 ASN A CA 1
ATOM 919 C C . ASN A 1 110 ? -11.419 4.335 22.203 1.00 87.19 110 ASN A C 1
ATOM 921 O O . ASN A 1 110 ? -12.031 4.901 21.302 1.00 87.19 110 ASN A O 1
ATOM 925 N N . ILE A 1 111 ? -11.983 3.434 23.007 1.00 87.38 111 ILE A N 1
ATOM 926 C CA . ILE A 1 111 ? -13.404 3.079 22.963 1.00 87.38 111 ILE A CA 1
ATOM 927 C C . ILE A 1 111 ? -14.065 3.758 24.160 1.00 87.38 111 ILE A C 1
ATOM 929 O O . ILE A 1 111 ? -13.676 3.497 25.298 1.00 87.38 111 ILE A O 1
ATOM 933 N N . SER A 1 112 ? -15.035 4.635 23.908 1.00 85.44 112 SER A N 1
ATOM 934 C CA . SER A 1 112 ? -15.816 5.300 24.950 1.00 85.44 112 SER A CA 1
ATOM 935 C C . SER A 1 112 ? -17.257 4.803 24.939 1.00 85.44 112 SER A C 1
ATOM 937 O O . SER A 1 112 ? -17.866 4.611 23.887 1.00 85.44 112 SER A O 1
ATOM 939 N N . ILE A 1 113 ? -17.798 4.585 26.134 1.00 84.56 113 ILE A N 1
ATOM 940 C CA . ILE A 1 113 ? -19.183 4.178 26.353 1.00 84.56 113 ILE A CA 1
ATOM 941 C C . ILE A 1 113 ? -19.893 5.373 26.987 1.00 84.56 113 ILE A C 1
ATOM 943 O O . ILE A 1 113 ? -19.433 5.887 28.004 1.00 84.56 113 ILE A O 1
ATOM 947 N N . LYS A 1 114 ? -20.971 5.847 26.356 1.00 81.12 114 LYS A N 1
ATOM 948 C CA . LYS A 1 114 ? -21.718 7.027 26.825 1.00 81.12 114 LYS A CA 1
ATOM 949 C C . LYS A 1 114 ? -22.774 6.692 27.882 1.00 81.12 114 LYS A C 1
ATOM 951 O O . LYS A 1 114 ? -23.037 7.533 28.731 1.00 81.12 114 LYS A O 1
ATOM 956 N N . ASP A 1 115 ? -23.357 5.496 27.824 1.00 80.56 115 ASP A N 1
ATOM 957 C CA . ASP A 1 115 ? -24.419 5.034 28.725 1.00 80.56 115 ASP A CA 1
ATOM 958 C C . ASP A 1 115 ? -24.051 3.665 29.313 1.00 80.56 115 ASP A C 1
ATOM 960 O O . ASP A 1 115 ? -23.524 2.795 28.619 1.00 80.56 115 ASP A O 1
ATOM 964 N N . THR A 1 116 ? -24.306 3.477 30.602 1.00 75.94 116 THR A N 1
ATOM 965 C CA . THR A 1 116 ? -24.051 2.227 31.322 1.00 75.94 116 THR A CA 1
ATOM 966 C C . THR A 1 116 ? -25.179 1.205 31.153 1.00 75.94 116 THR A C 1
ATOM 968 O O . THR A 1 116 ? -24.948 0.012 31.369 1.00 75.94 116 THR A O 1
ATOM 971 N N . ASN A 1 117 ? -26.368 1.622 30.704 1.00 83.81 117 ASN A N 1
ATOM 972 C CA . ASN A 1 117 ? -27.497 0.738 30.413 1.00 83.81 117 ASN A CA 1
ATOM 973 C C . ASN A 1 117 ? -27.367 0.099 29.023 1.00 83.81 117 ASN A C 1
ATOM 975 O O . ASN A 1 117 ? -28.082 0.429 28.081 1.00 83.81 117 ASN A O 1
ATOM 979 N N . LEU A 1 118 ? -26.433 -0.844 28.903 1.00 83.06 118 LEU A N 1
ATOM 980 C CA . LEU A 1 118 ? -26.124 -1.506 27.637 1.00 83.06 118 LEU A CA 1
ATOM 981 C C . LEU A 1 118 ? -27.182 -2.547 27.255 1.00 83.06 118 LEU A C 1
ATOM 983 O O . LEU A 1 118 ? -27.365 -3.559 27.947 1.00 83.06 118 LEU A O 1
ATOM 987 N N . THR A 1 119 ? -27.801 -2.355 26.092 1.00 90.38 119 THR A N 1
ATOM 988 C CA . THR A 1 119 ? -28.646 -3.367 25.453 1.00 90.38 119 THR A CA 1
ATOM 989 C C . THR A 1 119 ? -27.807 -4.564 24.984 1.00 90.38 119 THR A C 1
ATOM 991 O O . THR A 1 119 ? -26.574 -4.526 24.935 1.00 90.38 119 THR A O 1
ATOM 994 N N . ALA A 1 120 ? -28.462 -5.667 24.609 1.00 90.38 120 ALA A N 1
ATOM 995 C CA . ALA A 1 120 ? -27.765 -6.815 24.023 1.00 90.38 120 ALA A CA 1
ATOM 996 C C . ALA A 1 120 ? -26.992 -6.435 22.744 1.00 90.38 120 ALA A C 1
ATOM 998 O O . ALA A 1 120 ? -25.879 -6.914 22.531 1.00 90.38 120 ALA A O 1
ATOM 999 N N . PHE A 1 121 ? -27.549 -5.529 21.936 1.00 91.62 121 PHE A N 1
ATOM 1000 C CA . PHE A 1 121 ? -26.903 -5.014 20.733 1.00 91.62 121 PHE A CA 1
ATOM 1001 C C . PHE A 1 121 ? -25.652 -4.184 21.057 1.00 91.62 121 PHE A C 1
ATOM 1003 O O . PHE A 1 121 ? -24.615 -4.359 20.414 1.00 91.62 121 PHE A O 1
ATOM 1010 N N . ASP A 1 122 ? -25.704 -3.347 22.097 1.00 90.81 122 ASP A N 1
ATOM 1011 C CA . ASP A 1 122 ? -24.550 -2.542 22.518 1.00 90.81 122 ASP A CA 1
ATOM 1012 C C . ASP A 1 122 ? -23.400 -3.419 23.013 1.00 90.81 122 ASP A C 1
ATOM 1014 O O . ASP A 1 122 ? -22.237 -3.155 22.712 1.00 90.81 122 ASP A O 1
ATOM 1018 N N . LYS A 1 123 ? -23.709 -4.514 23.720 1.00 90.94 123 LYS A N 1
ATOM 1019 C CA . LYS A 1 123 ? -22.700 -5.486 24.172 1.00 90.94 123 LYS A CA 1
ATOM 1020 C C . LYS A 1 123 ? -22.006 -6.178 22.999 1.00 90.94 123 LYS A C 1
ATOM 1022 O O . LYS A 1 123 ? -20.788 -6.353 23.037 1.00 90.94 123 LYS A O 1
ATOM 1027 N N . ILE A 1 124 ? -22.758 -6.551 21.962 1.00 92.50 124 ILE A N 1
ATOM 1028 C CA . ILE A 1 124 ? -22.197 -7.130 20.732 1.00 92.50 124 ILE A CA 1
ATOM 1029 C C . ILE A 1 124 ? -21.319 -6.096 20.028 1.00 92.50 124 ILE A C 1
ATOM 1031 O O . ILE A 1 124 ? -20.175 -6.393 19.697 1.00 92.50 124 ILE A O 1
ATOM 1035 N N . SER A 1 125 ? -21.810 -4.867 19.879 1.00 90.94 125 SER A N 1
ATOM 1036 C CA . SER A 1 125 ? -21.065 -3.776 19.246 1.00 90.94 125 SER A CA 1
ATOM 1037 C C . SER A 1 125 ? -19.762 -3.472 19.990 1.00 90.94 125 SER A C 1
ATOM 1039 O O . SER A 1 125 ? -18.706 -3.353 19.372 1.00 90.94 125 SER A O 1
ATOM 1041 N N . LEU A 1 126 ? -19.800 -3.436 21.326 1.00 91.94 126 LEU A N 1
ATOM 1042 C CA . LEU A 1 126 ? -18.614 -3.271 22.162 1.00 91.94 126 LEU A CA 1
ATOM 1043 C C . LEU A 1 126 ? -17.621 -4.415 21.944 1.00 91.94 126 LEU A C 1
ATOM 1045 O O . LEU A 1 126 ? -16.435 -4.159 21.746 1.00 91.94 126 LEU A O 1
ATOM 1049 N N . LYS A 1 127 ? -18.100 -5.666 21.926 1.00 93.06 127 LYS A N 1
ATOM 1050 C CA . LYS A 1 127 ? -17.268 -6.842 21.643 1.00 93.06 127 LYS A CA 1
ATOM 1051 C C . LYS A 1 127 ? -16.589 -6.702 20.279 1.00 93.06 127 LYS A C 1
ATOM 1053 O O . LYS A 1 127 ? -15.369 -6.812 20.211 1.00 93.06 127 LYS A O 1
ATOM 1058 N N . SER A 1 128 ? -17.339 -6.372 19.229 1.00 92.31 128 SER A N 1
ATOM 1059 C CA . SER A 1 128 ? -16.795 -6.140 17.890 1.00 92.31 128 SER A CA 1
ATOM 1060 C C . SER A 1 128 ? -15.721 -5.050 17.895 1.00 92.31 128 SER A C 1
ATOM 1062 O O . SER A 1 128 ? -14.613 -5.298 17.427 1.00 92.31 128 SER A O 1
ATOM 1064 N N . CYS A 1 129 ? -15.988 -3.883 18.491 1.00 91.31 129 CYS A N 1
ATOM 1065 C CA . CYS A 1 129 ? -15.010 -2.796 18.597 1.00 91.31 129 CYS A CA 1
ATOM 1066 C C . CYS A 1 129 ? -13.743 -3.220 19.351 1.00 91.31 129 CYS A C 1
ATOM 1068 O O . CYS A 1 129 ? -12.638 -2.879 18.933 1.00 91.31 129 CYS A O 1
ATOM 1070 N N . THR A 1 130 ? -13.877 -3.985 20.440 1.00 92.38 130 THR A N 1
ATOM 1071 C CA . THR A 1 130 ? -12.713 -4.506 21.174 1.00 92.38 130 THR A CA 1
ATOM 1072 C C . THR A 1 130 ? -11.904 -5.491 20.337 1.00 92.38 130 THR A C 1
ATOM 1074 O O . THR A 1 130 ? -10.683 -5.392 20.317 1.00 92.38 130 THR A O 1
ATOM 1077 N N . THR A 1 131 ? -12.551 -6.382 19.582 1.00 93.31 131 THR A N 1
ATOM 1078 C CA . THR A 1 131 ? -11.860 -7.307 18.674 1.00 93.31 131 THR A CA 1
ATOM 1079 C C . THR A 1 131 ? -11.106 -6.560 17.576 1.00 93.31 131 THR A C 1
ATOM 1081 O O . THR A 1 131 ? -9.940 -6.860 17.334 1.00 93.31 131 THR A O 1
ATOM 1084 N N . TRP A 1 132 ? -11.724 -5.550 16.961 1.00 90.50 132 TRP A N 1
ATOM 1085 C CA . TRP A 1 132 ? -11.065 -4.710 15.957 1.00 90.50 132 TRP A CA 1
ATOM 1086 C C . TRP A 1 132 ? -9.876 -3.939 16.532 1.00 90.50 132 TRP A C 1
ATOM 1088 O O . TRP A 1 132 ? -8.819 -3.874 15.906 1.00 90.50 132 TRP A O 1
ATOM 1098 N N . LYS A 1 133 ? -10.019 -3.401 17.748 1.00 91.94 133 LYS A N 1
ATOM 1099 C CA . LYS A 1 133 ? -8.914 -2.754 18.459 1.00 91.94 133 LYS A CA 1
ATOM 1100 C C . LYS A 1 133 ? -7.747 -3.718 18.661 1.00 91.94 133 LYS A C 1
ATOM 1102 O O . LYS A 1 133 ? -6.617 -3.356 18.356 1.00 91.94 133 LYS A O 1
ATOM 1107 N N . GLU A 1 134 ? -8.009 -4.923 19.155 1.00 91.00 134 GLU A N 1
ATOM 1108 C CA . GLU A 1 134 ? -6.962 -5.922 19.389 1.00 91.00 134 GLU A CA 1
ATOM 1109 C C . GLU A 1 134 ? -6.290 -6.389 18.095 1.00 91.00 134 GLU A C 1
ATOM 1111 O O . GLU A 1 134 ? -5.088 -6.640 18.101 1.00 91.00 134 GLU A O 1
ATOM 1116 N N . HIS A 1 135 ? -7.035 -6.459 16.990 1.00 89.31 135 HIS A N 1
ATOM 1117 C CA . HIS A 1 135 ? -6.496 -6.827 15.684 1.00 89.31 135 HIS A CA 1
ATOM 1118 C C . HIS A 1 135 ? -5.512 -5.779 15.139 1.00 89.31 135 HIS A C 1
ATOM 1120 O O . HIS A 1 135 ? -4.430 -6.133 14.683 1.00 89.31 135 HIS A O 1
ATOM 1126 N N . PHE A 1 136 ? -5.853 -4.489 15.230 1.00 89.69 136 PHE A N 1
ATOM 1127 C CA . PHE A 1 136 ? -5.081 -3.412 14.595 1.00 89.69 136 PHE A CA 1
ATOM 1128 C C . PHE A 1 136 ? -4.079 -2.695 15.504 1.00 89.69 136 PHE A C 1
ATOM 1130 O O . PHE A 1 136 ? -3.293 -1.884 15.018 1.00 89.69 136 PHE A O 1
ATOM 1137 N N . LYS A 1 137 ? -4.083 -2.953 16.819 1.00 89.19 137 LYS A N 1
ATOM 1138 C CA . LYS A 1 137 ? -3.235 -2.215 17.777 1.00 89.19 137 LYS A CA 1
ATOM 1139 C C . LYS A 1 137 ? -1.731 -2.306 17.483 1.00 89.19 137 LYS A C 1
ATOM 1141 O O . LYS A 1 137 ? -1.002 -1.374 17.816 1.00 89.19 137 LYS A O 1
ATOM 1146 N N . GLU A 1 138 ? -1.265 -3.415 16.903 1.00 87.75 138 GLU A N 1
ATOM 1147 C CA . GLU A 1 138 ? 0.168 -3.666 16.699 1.00 87.75 138 GLU A CA 1
ATOM 1148 C C . GLU A 1 138 ? 0.674 -3.224 15.325 1.00 87.75 138 GLU A C 1
ATOM 1150 O O . GLU A 1 138 ? 1.840 -2.844 15.212 1.00 87.75 138 GLU A O 1
ATOM 1155 N N . SER A 1 139 ? -0.178 -3.270 14.300 1.00 88.69 139 SER A N 1
ATOM 1156 C CA . SER A 1 139 ? 0.201 -2.983 12.916 1.00 88.69 139 SER A CA 1
ATOM 1157 C C . SER A 1 139 ? -1.033 -2.629 12.083 1.00 88.69 139 SER A C 1
ATOM 1159 O O . SER A 1 139 ? -1.704 -3.500 11.532 1.00 88.69 139 SER A O 1
ATOM 1161 N N . TYR A 1 140 ? -1.348 -1.339 11.998 1.00 92.25 140 TYR A N 1
ATOM 1162 C CA . TYR A 1 140 ? -2.364 -0.816 11.085 1.00 92.25 140 TYR A CA 1
ATOM 1163 C C . TYR A 1 140 ? -1.691 -0.073 9.937 1.00 92.25 140 TYR A C 1
ATOM 1165 O O . TYR A 1 140 ? -0.726 0.653 10.165 1.00 92.25 140 TYR A O 1
ATOM 1173 N N . SER A 1 141 ? -2.219 -0.194 8.721 1.00 92.75 141 SER A N 1
ATOM 1174 C CA . SER A 1 141 ? -1.852 0.683 7.610 1.00 92.75 141 S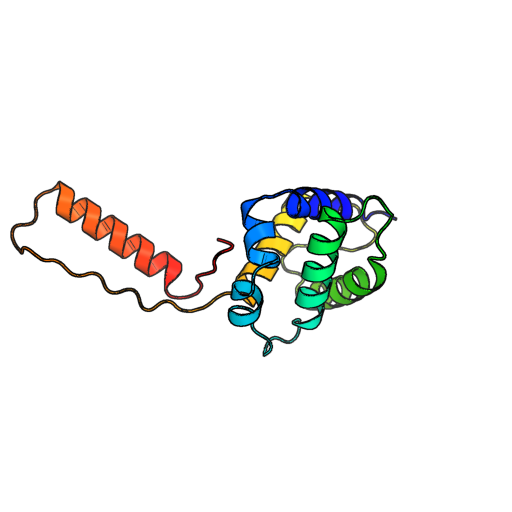ER A CA 1
ATOM 1175 C C . SER A 1 141 ? -3.052 0.911 6.698 1.00 92.75 141 SER A C 1
ATOM 1177 O O . SER A 1 141 ? -4.028 0.180 6.754 1.00 92.75 141 SER A O 1
ATOM 1179 N N . LYS A 1 142 ? -2.986 1.896 5.800 1.00 89.75 142 LYS A N 1
ATOM 1180 C CA . LYS A 1 142 ? -4.061 2.146 4.818 1.00 89.75 142 LYS A CA 1
ATOM 1181 C C . LYS A 1 142 ? -4.146 1.071 3.713 1.00 89.75 142 LYS A C 1
ATOM 1183 O O . LYS A 1 142 ? -4.966 1.200 2.806 1.00 89.75 142 LYS A O 1
ATOM 1188 N N . ILE A 1 143 ? -3.282 0.052 3.755 1.00 87.88 143 ILE A N 1
ATOM 1189 C CA . ILE A 1 143 ? -3.193 -1.029 2.759 1.00 87.88 143 ILE A CA 1
ATOM 1190 C C . ILE A 1 143 ? -3.966 -2.283 3.203 1.00 87.88 143 ILE A C 1
ATOM 1192 O O . ILE A 1 143 ? -4.431 -3.019 2.332 1.00 87.88 143 ILE A O 1
ATOM 1196 N N . ILE A 1 144 ? -4.115 -2.516 4.517 1.00 77.38 144 ILE A N 1
ATOM 1197 C CA . ILE A 1 144 ? -4.796 -3.685 5.112 1.00 77.38 144 ILE A CA 1
ATOM 1198 C C . ILE A 1 144 ? -5.855 -3.225 6.109 1.00 77.38 144 ILE A C 1
ATOM 1200 O O . ILE A 1 144 ? -5.499 -2.420 6.995 1.00 77.38 144 ILE A O 1
#

InterPro domains:
  IPR001394 Peptidase C19, ubiquitin carboxyl-terminal hydrolase [PF00443] (2-134)
  IPR028889 Ubiquitin specific protease UPS, catalytic domain [PS50235] (1-144)
  IPR038765 Papain-like cysteine peptidase superfamily [SSF54001] (1-117)
  IPR050185 Ubiquitin carboxyl-terminal hydrolase [PTHR21646] (2-139)

Foldseek 3Di:
DQCVLVVVLLLVQLPPPLNLVCLVDVLLVVLFDPVDPLSVLVVLSSVSSPCSNVDPDDDDCPSNVVSVQVVCVVPVPLVDDPPDHDDSVSVNVVVLVVSQVRRWDADDDDDDDPDPPDDPVNVVVVVVSVVVNVVRRPTDGSSD

Sequence (144 aa):
NNTCFINSILQCLSHSKYLNNYISSNDFEEDIRSDLNNYELTKELRKILILLRISKNNINTNQFIQFLQQYLLTNNSYGIYLGRHNDANEFLTLLLTFMHEHVSYKPRINISIKDTNLTAFDKISLKSCTTWKEHFKESYSKII

Organism: NCBI:txid412755

Radius of gyration: 19.05 Å; chains: 1; bounding box: 47×33×54 Å

Secondary structure (DSSP, 8-state):
---HHHHHHHHHHHT-HHHHHHHTSHHHHHH--TTSTTHHHHHHHHHHHHHHHH-SSPP--HHHHHHHHHHHHH-GGG---TTS---HHHHHHHHHHHHHHHT-B--------S-S---HHHHHHHHH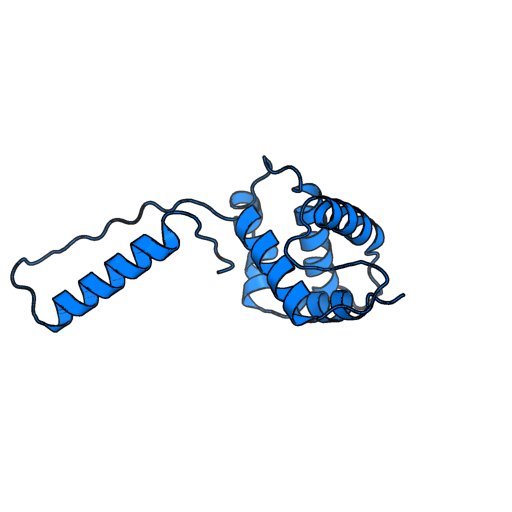HHHHHHHHSS-B-TT-